Protein AF-A0A495J403-F1 (afdb_monomer)

Radius of gyration: 15.64 Å; Cα contacts (8 Å, |Δi|>4): 110; chains: 1; bounding box: 37×25×40 Å

Organism: NCBI:txid423350

Structure (mmCIF, N/CA/C/O backbone):
data_AF-A0A495J403-F1
#
_entry.id   AF-A0A495J403-F1
#
loop_
_atom_site.group_PDB
_atom_site.id
_atom_site.type_symbol
_atom_site.label_atom_id
_atom_site.label_alt_id
_atom_site.label_comp_id
_atom_site.label_asym_id
_atom_site.label_entity_id
_atom_site.label_seq_id
_atom_site.pdbx_PDB_ins_code
_atom_site.Cartn_x
_atom_site.Cartn_y
_atom_site.Cartn_z
_atom_site.occupancy
_atom_site.B_iso_or_equiv
_atom_site.auth_seq_id
_atom_site.auth_comp_id
_atom_site.auth_asym_id
_atom_site.auth_atom_id
_atom_site.pdbx_PDB_model_num
ATOM 1 N N . MET A 1 1 ? -17.727 14.310 21.224 1.00 54.25 1 MET A N 1
ATOM 2 C CA . MET A 1 1 ? -16.873 14.492 20.025 1.00 54.25 1 MET A CA 1
ATOM 3 C C . MET A 1 1 ? -16.286 13.162 19.520 1.00 54.25 1 MET A C 1
ATOM 5 O O . MET A 1 1 ? -16.039 13.036 18.326 1.00 54.25 1 MET A O 1
ATOM 9 N N . ASP A 1 2 ? -16.099 12.156 20.384 1.00 64.19 2 ASP A N 1
ATOM 10 C CA . ASP A 1 2 ? -15.340 10.930 20.058 1.00 64.19 2 ASP A CA 1
ATOM 11 C C . ASP A 1 2 ? -16.110 9.858 19.277 1.00 64.19 2 ASP A C 1
ATOM 13 O O . ASP A 1 2 ? -15.530 9.156 18.452 1.00 64.19 2 ASP A O 1
ATOM 17 N N . ILE A 1 3 ? -17.433 9.775 19.449 1.00 69.00 3 ILE A N 1
ATOM 18 C CA . ILE A 1 3 ? -18.272 8.782 18.752 1.00 69.00 3 ILE A CA 1
ATOM 19 C C . ILE A 1 3 ? -18.290 9.039 17.240 1.00 69.00 3 ILE A C 1
ATOM 21 O O . ILE A 1 3 ? -18.242 8.103 16.441 1.00 69.00 3 ILE A O 1
ATOM 25 N N . LEU A 1 4 ? -18.327 10.315 16.839 1.00 72.06 4 LEU A N 1
ATOM 26 C CA . LEU A 1 4 ? -18.305 10.694 15.430 1.00 72.06 4 LEU A CA 1
ATOM 27 C C . LEU A 1 4 ? -16.949 10.338 14.805 1.00 72.06 4 LEU A C 1
ATOM 29 O O . LEU A 1 4 ? -16.914 9.686 13.767 1.00 72.06 4 LEU A O 1
ATOM 33 N N . LYS A 1 5 ? -15.837 10.689 15.473 1.00 75.31 5 LYS A N 1
ATOM 34 C CA . LYS A 1 5 ? -14.469 10.361 15.031 1.00 75.31 5 LYS A CA 1
ATOM 35 C C . LYS A 1 5 ? -14.269 8.857 14.862 1.00 75.31 5 LYS A C 1
ATOM 37 O O . LYS A 1 5 ? -13.698 8.427 13.863 1.00 75.31 5 LYS A O 1
ATOM 42 N N . LEU A 1 6 ? -14.790 8.060 15.796 1.00 76.75 6 LEU A N 1
ATOM 43 C CA . LEU A 1 6 ? -14.713 6.607 15.716 1.00 76.75 6 LEU A CA 1
ATOM 44 C C . LEU A 1 6 ? -15.516 6.071 14.523 1.00 76.75 6 LEU A C 1
ATOM 46 O O . LEU A 1 6 ? -15.004 5.234 13.788 1.00 76.75 6 LEU A O 1
ATOM 50 N N . LYS A 1 7 ? -16.733 6.577 14.275 1.00 82.38 7 LYS A N 1
ATOM 51 C CA . LYS A 1 7 ? -17.523 6.200 13.086 1.00 82.38 7 LYS A CA 1
ATOM 52 C C . LYS A 1 7 ? -16.786 6.521 11.783 1.00 82.38 7 LYS A C 1
ATOM 54 O O . LYS A 1 7 ? -16.691 5.648 10.927 1.00 82.38 7 LYS A O 1
ATOM 59 N N . TRP A 1 8 ? -16.222 7.723 11.659 1.00 84.25 8 TRP A N 1
ATOM 60 C CA . TRP A 1 8 ? -15.437 8.112 10.483 1.00 84.25 8 TRP A CA 1
ATOM 61 C C . TRP A 1 8 ? -14.209 7.221 10.290 1.00 84.25 8 TRP A C 1
ATOM 63 O O . TRP A 1 8 ? -13.983 6.742 9.183 1.00 84.25 8 TRP A O 1
ATOM 73 N N . ALA A 1 9 ? -13.465 6.927 11.360 1.00 82.94 9 ALA A N 1
ATOM 74 C CA . ALA A 1 9 ? -12.310 6.034 11.298 1.00 82.94 9 ALA A CA 1
ATOM 75 C C . ALA A 1 9 ? -12.694 4.629 10.806 1.00 82.94 9 ALA A C 1
ATOM 77 O O . ALA A 1 9 ? -12.028 4.088 9.926 1.00 82.94 9 ALA A O 1
ATOM 78 N N . LYS A 1 10 ? -13.799 4.060 11.308 1.00 87.44 10 LYS A N 1
ATOM 79 C CA . LYS A 1 10 ? -14.300 2.756 10.846 1.00 87.44 10 LYS A CA 1
ATOM 80 C C . LYS A 1 10 ? -14.647 2.776 9.357 1.00 87.44 10 LYS A C 1
ATOM 82 O O . LYS A 1 10 ? -14.211 1.892 8.625 1.00 87.44 10 LYS A O 1
ATOM 87 N N . THR A 1 11 ? -15.369 3.797 8.895 1.00 88.62 11 THR A N 1
ATOM 88 C CA . THR A 1 11 ? -15.734 3.934 7.476 1.00 88.62 11 THR A CA 1
ATOM 89 C C . THR A 1 11 ? -14.502 4.094 6.586 1.00 88.62 11 THR A C 1
ATOM 91 O O . THR A 1 11 ? -14.391 3.403 5.577 1.00 88.62 11 THR A O 1
ATOM 94 N N . ILE A 1 12 ? -13.546 4.946 6.971 1.00 88.62 12 ILE A N 1
ATOM 95 C CA . ILE A 1 12 ? -12.307 5.171 6.212 1.00 88.62 12 ILE A CA 1
ATOM 96 C C . ILE A 1 12 ? -11.488 3.883 6.117 1.00 88.62 12 ILE A C 1
ATOM 98 O O . ILE A 1 12 ? -11.036 3.533 5.032 1.00 88.62 12 ILE A O 1
ATOM 102 N N . LEU A 1 13 ? -11.325 3.152 7.223 1.00 88.94 13 LEU A N 1
ATOM 103 C CA . LEU A 1 13 ? -10.583 1.888 7.236 1.00 88.94 13 LEU A CA 1
ATOM 104 C C . LEU A 1 13 ? -11.278 0.806 6.408 1.00 88.94 13 LEU A C 1
ATOM 106 O O . LEU A 1 13 ? -10.608 0.023 5.744 1.00 88.94 13 LEU A O 1
ATOM 110 N N . PHE A 1 14 ? -12.610 0.776 6.400 1.00 90.62 14 PHE A N 1
ATOM 111 C CA . PHE A 1 14 ? -13.362 -0.162 5.571 1.00 90.62 14 PHE A CA 1
ATOM 112 C C . PHE A 1 14 ? -13.223 0.153 4.074 1.00 90.62 14 PHE A C 1
ATOM 114 O O . PHE A 1 14 ? -12.970 -0.746 3.275 1.00 90.62 14 PHE A O 1
ATOM 121 N N . ILE A 1 15 ? -13.311 1.432 3.694 1.00 91.00 15 ILE A N 1
ATOM 122 C CA . ILE A 1 15 ? -13.047 1.868 2.315 1.00 91.00 15 ILE A CA 1
ATOM 123 C C . ILE A 1 15 ? -11.596 1.548 1.936 1.00 91.00 15 ILE A C 1
ATOM 125 O O . ILE A 1 15 ? -11.352 0.990 0.868 1.00 91.00 15 ILE A O 1
ATOM 129 N N . ALA A 1 16 ? -10.639 1.827 2.826 1.00 88.62 16 ALA A N 1
ATOM 130 C CA . ALA A 1 16 ? -9.234 1.493 2.621 1.00 88.62 16 ALA A CA 1
ATOM 131 C C . ALA A 1 16 ? -9.030 -0.017 2.438 1.00 88.62 16 ALA A C 1
ATOM 133 O O . ALA A 1 16 ? -8.250 -0.413 1.578 1.00 88.62 16 ALA A O 1
ATOM 134 N N . ALA A 1 17 ? -9.750 -0.8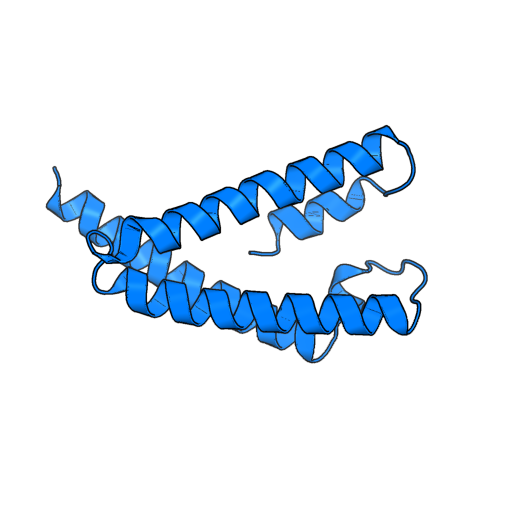58 3.182 1.00 91.69 17 ALA A N 1
ATOM 135 C CA . ALA A 1 17 ? -9.701 -2.308 3.033 1.00 91.69 17 ALA A CA 1
ATOM 136 C C . ALA A 1 17 ? -10.111 -2.750 1.625 1.00 91.69 17 ALA A C 1
ATOM 138 O O . ALA A 1 17 ? -9.344 -3.437 0.952 1.00 91.69 17 ALA A O 1
ATOM 139 N N . ILE A 1 18 ? -11.282 -2.303 1.159 1.00 93.25 18 ILE A N 1
ATOM 140 C CA . ILE A 1 18 ? -11.784 -2.618 -0.188 1.00 93.25 18 ILE A CA 1
ATOM 141 C C . ILE A 1 18 ? -10.796 -2.131 -1.248 1.00 93.25 18 ILE A C 1
ATOM 143 O O . ILE A 1 18 ? -10.447 -2.875 -2.162 1.00 93.25 18 ILE A O 1
ATOM 147 N N . TYR A 1 19 ? -10.310 -0.901 -1.093 1.00 89.75 19 TYR A N 1
ATOM 148 C CA . TYR A 1 19 ? -9.372 -0.282 -2.020 1.00 89.75 19 TYR A CA 1
ATOM 149 C C . TYR A 1 19 ? -8.056 -1.064 -2.139 1.00 89.75 19 TYR A C 1
ATOM 151 O O . TYR A 1 19 ? -7.600 -1.342 -3.245 1.00 89.75 19 TYR A O 1
ATOM 159 N N . ASN A 1 20 ? -7.477 -1.474 -1.006 1.00 91.06 20 ASN A N 1
ATOM 160 C CA . ASN A 1 20 ? -6.243 -2.262 -0.963 1.00 91.06 20 ASN A CA 1
ATOM 161 C C . ASN A 1 20 ? -6.426 -3.665 -1.548 1.00 91.06 20 ASN A C 1
ATOM 163 O O . ASN A 1 20 ? -5.570 -4.128 -2.295 1.00 91.06 20 ASN A O 1
ATOM 167 N N . VAL A 1 21 ? -7.545 -4.338 -1.257 1.00 92.25 21 VAL A N 1
ATOM 168 C CA . VAL A 1 21 ? -7.835 -5.656 -1.845 1.00 92.25 21 VAL A CA 1
ATOM 169 C C . VAL A 1 21 ? -7.994 -5.550 -3.361 1.00 92.25 21 VAL A C 1
ATOM 171 O O . VAL A 1 21 ? -7.422 -6.357 -4.092 1.00 92.25 21 VAL A O 1
ATOM 174 N N . PHE A 1 22 ? -8.731 -4.544 -3.837 1.00 93.19 22 PHE A N 1
ATOM 175 C CA . PHE A 1 22 ? -8.931 -4.313 -5.264 1.00 93.19 22 PHE A CA 1
ATOM 176 C C . PHE A 1 22 ? -7.601 -4.074 -5.986 1.00 93.19 22 PHE A C 1
ATOM 178 O O . PHE A 1 22 ? -7.280 -4.792 -6.933 1.00 93.19 22 PHE A O 1
ATOM 185 N N . TRP A 1 23 ? -6.796 -3.122 -5.508 1.00 88.81 23 TRP A N 1
ATOM 186 C CA . TRP A 1 23 ? -5.500 -2.819 -6.116 1.00 88.81 23 TRP A CA 1
ATOM 187 C C . TRP A 1 23 ? -4.503 -3.963 -5.996 1.00 88.81 23 TRP A C 1
ATOM 189 O O . TRP A 1 23 ? -3.799 -4.255 -6.963 1.00 88.81 23 TRP A O 1
ATOM 199 N N . GLY A 1 24 ? -4.485 -4.661 -4.860 1.00 91.00 24 GLY A N 1
ATOM 200 C CA . GLY A 1 24 ? -3.660 -5.847 -4.688 1.00 91.00 24 GLY A CA 1
ATOM 201 C C . GLY A 1 24 ? -3.977 -6.910 -5.738 1.00 91.00 24 GLY A C 1
ATOM 202 O O . GLY A 1 24 ? -3.072 -7.403 -6.408 1.00 91.00 24 GLY A O 1
ATOM 203 N N . LEU A 1 25 ? -5.263 -7.181 -5.979 1.00 93.06 25 LEU A N 1
ATOM 204 C CA . LEU A 1 25 ? -5.703 -8.131 -7.002 1.00 93.06 25 LEU A CA 1
ATOM 205 C C . LEU A 1 25 ? -5.344 -7.662 -8.419 1.00 93.06 25 LEU A C 1
ATOM 207 O O . LEU A 1 25 ? -4.807 -8.444 -9.206 1.00 93.06 25 LEU A O 1
ATOM 211 N N . VAL A 1 26 ? 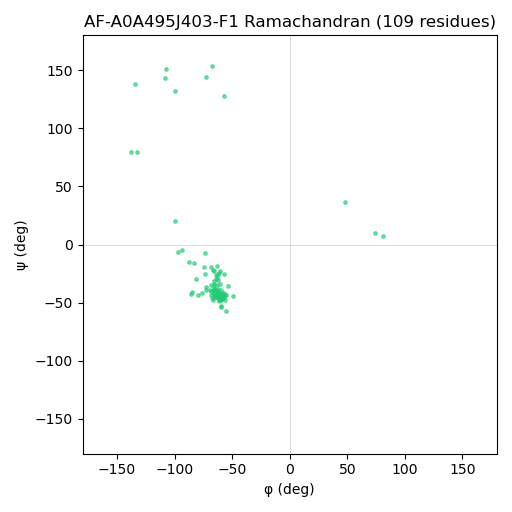-5.589 -6.388 -8.739 1.00 91.12 26 VAL A N 1
ATOM 212 C CA . VAL A 1 26 ? -5.265 -5.806 -10.051 1.00 91.12 26 VAL A CA 1
ATOM 213 C C . VAL A 1 26 ? -3.766 -5.909 -10.345 1.00 91.12 26 VAL A C 1
ATOM 215 O O . VAL A 1 26 ? -3.396 -6.392 -11.415 1.00 91.12 26 VAL A O 1
ATOM 218 N N . ILE A 1 27 ? -2.902 -5.532 -9.398 1.00 89.94 27 ILE A N 1
ATOM 219 C CA . ILE A 1 27 ? -1.440 -5.566 -9.565 1.00 89.94 27 ILE A CA 1
ATOM 220 C C . ILE A 1 27 ? -0.923 -7.007 -9.625 1.00 89.94 27 ILE A C 1
ATOM 222 O O . ILE A 1 27 ? -0.039 -7.314 -10.427 1.00 89.94 27 ILE A O 1
ATOM 226 N N . SER A 1 28 ? -1.479 -7.919 -8.824 1.00 90.06 28 SER A N 1
ATOM 227 C CA . SER A 1 28 ? -1.090 -9.332 -8.866 1.00 90.06 28 SER A CA 1
ATOM 228 C C . SER A 1 28 ? -1.435 -9.993 -10.204 1.00 90.06 28 SER A C 1
ATOM 230 O O . SER A 1 28 ? -0.617 -10.741 -10.745 1.00 90.06 28 SER A O 1
ATOM 232 N N . VAL A 1 29 ? -2.608 -9.698 -10.774 1.00 90.56 29 VAL A N 1
ATOM 233 C CA . VAL A 1 29 ? -3.031 -10.245 -12.076 1.00 90.56 29 VAL A CA 1
ATOM 234 C C . VAL A 1 29 ? -2.311 -9.547 -13.232 1.00 90.56 29 VAL A C 1
ATOM 236 O O . VAL A 1 29 ? -1.887 -10.196 -14.194 1.00 90.56 29 VAL A O 1
ATOM 239 N N . ARG A 1 30 ? -2.159 -8.225 -13.153 1.00 90.12 30 ARG A N 1
ATOM 240 C CA . ARG A 1 30 ? -1.601 -7.387 -14.215 1.00 90.12 30 ARG A CA 1
ATOM 241 C C . ARG A 1 30 ? -0.558 -6.423 -13.636 1.00 90.12 30 ARG A C 1
ATOM 243 O O . ARG A 1 30 ? -0.851 -5.254 -13.450 1.00 90.12 30 ARG A O 1
ATOM 250 N N . PRO A 1 31 ? 0.684 -6.853 -13.378 1.00 86.94 31 PRO A N 1
ATOM 251 C CA . PRO A 1 31 ? 1.712 -5.971 -12.812 1.00 86.94 31 PRO A CA 1
ATOM 252 C C . PRO A 1 31 ? 2.088 -4.792 -13.724 1.00 86.94 31 PRO A C 1
ATOM 254 O O . PRO A 1 31 ? 2.623 -3.796 -13.247 1.00 86.94 31 PRO A O 1
ATOM 257 N N . GLN A 1 32 ? 1.784 -4.863 -15.025 1.00 86.19 32 GLN A N 1
ATOM 258 C CA . GLN A 1 32 ? 2.147 -3.817 -15.982 1.00 86.19 32 GLN A CA 1
ATOM 259 C C . GLN A 1 32 ? 1.405 -2.489 -15.782 1.00 86.19 32 GLN A C 1
ATOM 261 O O . GLN A 1 32 ? 1.887 -1.463 -16.260 1.00 86.19 32 GLN A O 1
ATOM 266 N N . VAL A 1 33 ? 0.258 -2.464 -15.082 1.00 84.31 33 VAL A N 1
ATOM 267 C CA . VAL A 1 33 ? -0.535 -1.221 -14.941 1.00 84.31 33 VAL A CA 1
ATOM 268 C C . VAL A 1 33 ? 0.219 -0.114 -14.208 1.00 84.31 33 VAL A C 1
ATOM 270 O O . VAL A 1 33 ? -0.056 1.054 -14.457 1.00 84.31 33 VAL A O 1
ATOM 273 N N . ILE A 1 34 ? 1.185 -0.461 -13.352 1.00 81.69 34 ILE A N 1
ATOM 274 C CA . ILE A 1 34 ? 1.975 0.526 -12.601 1.00 81.69 34 ILE A CA 1
ATOM 275 C C . ILE A 1 34 ? 3.286 0.920 -13.294 1.00 81.69 34 ILE A C 1
ATOM 277 O O . ILE A 1 34 ? 4.001 1.790 -12.806 1.00 81.69 34 ILE A O 1
ATOM 281 N N . LEU A 1 35 ? 3.624 0.282 -14.419 1.00 78.50 35 LEU A N 1
ATOM 282 C CA . LEU A 1 35 ? 4.861 0.564 -15.149 1.00 78.50 35 LEU A CA 1
ATOM 283 C C . LEU A 1 35 ? 4.730 1.764 -16.091 1.00 78.50 35 LEU A C 1
ATOM 285 O O . LEU A 1 35 ? 5.749 2.285 -16.532 1.00 78.50 35 LEU A O 1
ATOM 289 N N . PHE A 1 36 ? 3.510 2.213 -16.411 1.00 77.19 36 PHE A N 1
ATOM 290 C CA . PHE A 1 36 ? 3.247 3.336 -17.327 1.00 77.19 36 PHE A CA 1
ATOM 291 C C . PHE A 1 36 ? 4.034 3.269 -18.654 1.00 77.19 36 PHE A C 1
ATOM 293 O O . PHE A 1 36 ? 4.474 4.288 -19.177 1.00 77.19 36 PHE A O 1
ATOM 300 N N . GLY A 1 37 ? 4.234 2.063 -19.197 1.00 70.12 37 GLY A N 1
ATOM 301 C CA . GLY A 1 37 ? 4.976 1.852 -20.447 1.00 70.12 37 GLY A CA 1
ATOM 302 C C . GLY A 1 37 ? 6.504 1.845 -20.312 1.00 70.12 37 GLY A C 1
ATOM 303 O O . GLY A 1 37 ? 7.191 1.792 -21.329 1.00 70.12 37 GLY A O 1
ATOM 304 N N . ASN A 1 38 ? 7.050 1.874 -19.090 1.00 73.19 38 ASN A N 1
ATOM 305 C CA . ASN A 1 38 ? 8.480 1.663 -18.858 1.00 73.19 38 ASN A CA 1
ATOM 306 C C . ASN A 1 38 ? 8.894 0.217 -19.172 1.00 73.19 38 ASN A C 1
ATOM 308 O O . ASN A 1 38 ? 8.088 -0.709 -19.078 1.00 73.19 38 ASN A O 1
ATOM 312 N N . ALA A 1 39 ? 10.170 0.036 -19.524 1.00 72.56 39 ALA A N 1
ATOM 313 C CA . ALA A 1 39 ? 10.732 -1.267 -19.862 1.00 72.56 39 ALA A CA 1
ATOM 314 C C . ALA A 1 39 ? 10.556 -2.269 -18.710 1.00 72.56 39 ALA A C 1
ATOM 316 O O . ALA A 1 39 ? 10.930 -2.001 -17.568 1.00 72.56 39 ALA A O 1
ATOM 317 N N . GLU A 1 40 ? 9.998 -3.436 -19.025 1.00 76.50 40 GLU A N 1
ATOM 318 C CA . GLU A 1 40 ? 9.716 -4.481 -18.050 1.00 76.50 40 GLU A CA 1
ATOM 319 C C . GLU A 1 40 ? 10.788 -5.576 -18.074 1.00 76.50 40 GLU A C 1
ATOM 321 O O . GLU A 1 40 ? 11.166 -6.094 -19.122 1.00 76.50 40 GLU A O 1
ATOM 326 N N . ASN A 1 41 ? 11.280 -5.948 -16.892 1.00 86.50 41 ASN A N 1
ATOM 327 C CA . ASN A 1 41 ? 12.108 -7.135 -16.692 1.00 86.50 41 ASN A CA 1
ATOM 328 C C . ASN A 1 41 ? 11.280 -8.182 -15.934 1.00 86.50 41 ASN A C 1
ATOM 330 O O . ASN A 1 41 ? 10.521 -7.834 -15.028 1.00 86.50 41 ASN A O 1
ATOM 334 N N . VAL A 1 42 ? 11.451 -9.467 -16.256 1.00 87.06 42 VAL A N 1
ATOM 335 C CA . VAL A 1 42 ? 10.795 -10.590 -15.565 1.00 87.06 42 VAL A CA 1
ATOM 336 C C . VAL A 1 42 ? 10.948 -10.489 -14.042 1.00 87.06 42 VAL A C 1
ATOM 338 O O . VAL A 1 42 ? 9.959 -10.628 -13.324 1.00 87.06 42 VAL A O 1
ATOM 341 N N . TYR A 1 43 ? 12.144 -10.170 -13.537 1.00 88.06 43 TYR A N 1
ATOM 342 C CA . TYR A 1 43 ? 12.369 -10.015 -12.094 1.00 88.06 43 TYR A CA 1
ATOM 343 C C . TYR A 1 43 ? 11.575 -8.844 -11.500 1.00 88.06 43 TYR A C 1
ATOM 345 O O . TYR A 1 43 ? 11.006 -8.966 -10.416 1.00 88.06 43 TYR A O 1
ATOM 353 N N . MET A 1 44 ? 11.473 -7.729 -12.228 1.00 86.62 44 MET A N 1
ATOM 354 C CA . MET A 1 44 ? 10.694 -6.561 -11.809 1.00 86.62 44 MET A CA 1
ATOM 355 C C . MET A 1 44 ? 9.199 -6.892 -11.747 1.00 86.62 44 MET A C 1
ATOM 357 O O . MET A 1 44 ? 8.543 -6.570 -10.759 1.00 86.62 44 MET A O 1
ATOM 361 N N . LEU A 1 45 ? 8.667 -7.596 -12.751 1.00 88.06 45 LEU A N 1
ATOM 362 C CA . LEU A 1 45 ? 7.267 -8.029 -12.773 1.00 88.06 45 LEU A CA 1
ATOM 363 C C . LEU A 1 45 ? 6.950 -8.982 -11.614 1.00 88.06 45 LEU A C 1
ATOM 365 O O . LEU A 1 45 ? 5.891 -8.857 -11.000 1.00 88.06 45 LEU A O 1
ATOM 369 N N . ILE A 1 46 ? 7.863 -9.902 -11.281 1.00 89.62 46 ILE A N 1
ATOM 370 C CA . ILE A 1 46 ? 7.718 -10.790 -10.116 1.00 89.62 46 ILE A CA 1
ATOM 371 C C . ILE A 1 46 ? 7.654 -9.968 -8.824 1.00 89.62 46 ILE A C 1
ATOM 373 O O . ILE A 1 46 ? 6.730 -10.157 -8.033 1.00 89.62 46 ILE A O 1
ATOM 377 N N . LEU A 1 47 ? 8.579 -9.024 -8.626 1.00 88.94 47 LEU A N 1
ATOM 378 C CA . LEU A 1 47 ? 8.588 -8.165 -7.437 1.00 88.94 47 LEU A CA 1
ATOM 379 C C . LEU A 1 47 ? 7.305 -7.337 -7.323 1.00 88.94 47 LEU A C 1
ATOM 381 O O . LEU A 1 47 ? 6.700 -7.298 -6.255 1.00 88.94 47 LEU A O 1
ATOM 385 N N . ILE A 1 48 ? 6.843 -6.741 -8.423 1.00 89.25 48 ILE A N 1
ATOM 386 C CA . ILE A 1 48 ? 5.595 -5.969 -8.456 1.00 89.25 48 ILE A CA 1
ATOM 387 C C . ILE A 1 48 ? 4.392 -6.846 -8.104 1.00 89.25 48 ILE A C 1
ATOM 389 O O . ILE A 1 48 ? 3.542 -6.428 -7.319 1.00 89.25 48 ILE A O 1
ATOM 393 N N . ARG A 1 49 ? 4.324 -8.079 -8.621 1.00 90.8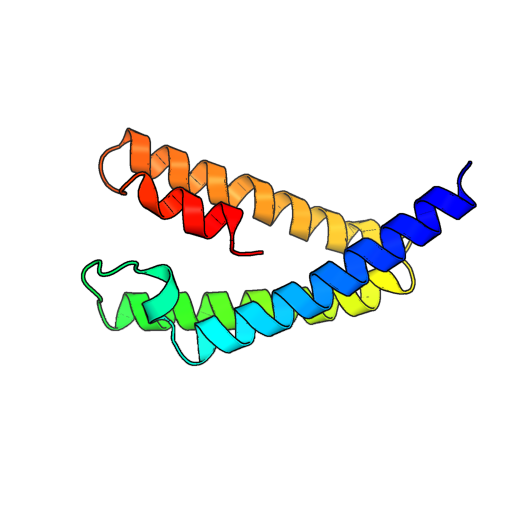1 49 ARG A N 1
ATOM 394 C CA . ARG A 1 49 ? 3.257 -9.027 -8.258 1.00 90.81 49 ARG A CA 1
ATOM 395 C C . ARG A 1 49 ? 3.276 -9.362 -6.773 1.00 90.81 49 ARG A C 1
ATOM 397 O O . ARG A 1 49 ? 2.215 -9.368 -6.150 1.00 90.81 49 ARG A O 1
ATOM 404 N N . CYS A 1 50 ? 4.459 -9.613 -6.212 1.00 91.38 50 CYS A N 1
ATOM 405 C CA . CYS A 1 50 ? 4.632 -9.852 -4.781 1.00 91.38 50 CYS A CA 1
ATOM 406 C C . CYS A 1 50 ? 4.180 -8.649 -3.949 1.00 91.38 50 CYS A C 1
ATOM 408 O O . CYS A 1 50 ? 3.452 -8.826 -2.974 1.00 91.38 50 CYS A O 1
ATOM 410 N N . ILE A 1 51 ? 4.535 -7.432 -4.364 1.00 89.81 51 ILE A N 1
ATOM 411 C CA . ILE A 1 51 ? 4.075 -6.198 -3.718 1.00 89.81 51 ILE A CA 1
ATOM 412 C C . ILE A 1 51 ? 2.548 -6.083 -3.807 1.00 89.81 51 ILE A C 1
ATOM 414 O O . ILE A 1 51 ? 1.910 -5.822 -2.792 1.00 89.81 51 ILE A O 1
ATOM 418 N N . GLY A 1 52 ? 1.942 -6.362 -4.965 1.00 89.88 52 GLY A N 1
ATOM 419 C CA . GLY A 1 52 ? 0.484 -6.405 -5.119 1.00 89.88 52 GLY A CA 1
ATOM 420 C C . GLY A 1 52 ? -0.186 -7.383 -4.147 1.00 89.88 52 GLY A C 1
ATOM 421 O O . GLY A 1 52 ? -1.154 -7.027 -3.477 1.00 89.88 52 GLY A O 1
ATOM 422 N N . MET A 1 53 ? 0.381 -8.582 -3.971 1.00 91.88 53 MET A N 1
ATOM 423 C CA . MET A 1 53 ? -0.136 -9.553 -2.998 1.00 91.88 53 MET A CA 1
ATOM 424 C C . MET A 1 53 ? -0.034 -9.023 -1.561 1.00 91.88 53 MET A C 1
ATOM 426 O O . MET A 1 53 ? -0.996 -9.140 -0.802 1.00 91.88 53 MET A O 1
ATOM 430 N N . LEU A 1 54 ? 1.089 -8.393 -1.195 1.00 91.00 54 LEU A N 1
ATOM 431 C CA . LEU A 1 54 ? 1.265 -7.769 0.122 1.00 91.00 54 LEU A CA 1
ATOM 432 C C . LEU A 1 54 ? 0.235 -6.658 0.367 1.00 91.00 54 LEU A C 1
ATOM 434 O O . LEU A 1 54 ? -0.376 -6.623 1.435 1.00 91.00 54 LEU A O 1
ATOM 438 N N . VAL A 1 55 ? -0.011 -5.797 -0.624 1.00 89.94 55 VAL A N 1
ATOM 439 C CA . VAL A 1 55 ? -1.050 -4.753 -0.565 1.00 89.94 55 VAL A CA 1
ATOM 440 C C . VAL A 1 55 ? -2.437 -5.374 -0.353 1.00 89.94 55 VAL A C 1
ATOM 442 O O . VAL A 1 55 ? -3.193 -4.922 0.509 1.00 89.94 55 VAL A O 1
ATOM 445 N N . GLY A 1 56 ? -2.750 -6.472 -1.047 1.00 90.75 56 GLY A N 1
ATOM 446 C CA . GLY A 1 56 ? -3.995 -7.217 -0.836 1.00 90.75 56 GLY A CA 1
ATOM 447 C C . GLY A 1 56 ? -4.155 -7.726 0.604 1.00 90.75 56 GLY A C 1
ATOM 448 O O . GLY A 1 56 ? -5.225 -7.575 1.201 1.00 90.75 56 GLY A O 1
ATOM 449 N N . VAL A 1 57 ? -3.081 -8.254 1.203 1.00 92.00 57 VAL A N 1
ATOM 450 C CA . VAL A 1 57 ? -3.061 -8.692 2.612 1.00 92.00 57 VAL A CA 1
ATOM 451 C C . VAL A 1 57 ? -3.257 -7.512 3.572 1.00 92.00 57 VAL A C 1
ATOM 453 O O . VAL A 1 57 ? -4.019 -7.633 4.536 1.00 92.00 57 VAL A O 1
ATOM 456 N N . TYR A 1 58 ? -2.660 -6.348 3.294 1.00 89.19 58 TYR A N 1
ATOM 457 C CA . TYR A 1 58 ? -2.924 -5.129 4.071 1.00 89.19 58 TYR A CA 1
ATOM 458 C C . TYR A 1 58 ? -4.396 -4.705 4.011 1.00 89.19 58 TYR A C 1
ATOM 460 O O . TYR A 1 58 ? -4.946 -4.247 5.014 1.00 89.19 58 TYR A O 1
ATOM 468 N N . GLY A 1 59 ? -5.076 -4.928 2.885 1.00 89.81 59 GLY A N 1
ATOM 469 C CA . GLY A 1 59 ? -6.519 -4.719 2.780 1.00 89.81 59 GLY A CA 1
ATOM 470 C C . GLY A 1 59 ? -7.325 -5.564 3.770 1.00 89.81 59 GLY A C 1
ATOM 471 O O . GLY A 1 59 ? -8.220 -5.049 4.442 1.00 89.81 59 GLY A O 1
ATOM 472 N N . ILE A 1 60 ? -6.954 -6.832 3.951 1.00 91.62 60 ILE A N 1
ATOM 473 C CA . ILE A 1 60 ? -7.568 -7.715 4.956 1.00 91.62 60 ILE A CA 1
ATOM 474 C C . ILE A 1 60 ? -7.304 -7.184 6.374 1.00 91.62 60 ILE A C 1
ATOM 476 O O . ILE A 1 60 ? -8.216 -7.115 7.201 1.00 91.62 60 ILE A O 1
ATOM 480 N N . ALA A 1 61 ? -6.077 -6.742 6.646 1.00 90.31 61 ALA A N 1
ATOM 481 C CA . ALA A 1 61 ? -5.708 -6.097 7.904 1.00 90.31 61 ALA A CA 1
ATOM 482 C C . ALA A 1 61 ? -6.571 -4.854 8.203 1.00 90.31 61 ALA A C 1
ATOM 484 O O . ALA A 1 61 ? -7.095 -4.718 9.314 1.00 90.31 61 ALA A O 1
ATOM 485 N N . TYR A 1 62 ? -6.800 -3.983 7.215 1.00 90.75 62 TYR A N 1
ATOM 486 C CA . TYR A 1 62 ? -7.672 -2.816 7.376 1.00 90.75 62 TYR A CA 1
ATOM 487 C C . TYR A 1 62 ? -9.138 -3.184 7.601 1.00 90.75 62 TYR A C 1
ATOM 489 O O . TYR A 1 62 ? -9.829 -2.483 8.344 1.00 90.75 62 TYR A O 1
ATOM 497 N N . TYR A 1 63 ? -9.620 -4.295 7.037 1.00 92.00 63 TYR A N 1
ATOM 498 C CA . TYR A 1 63 ? -10.972 -4.776 7.316 1.00 92.00 63 TYR A CA 1
ATOM 499 C C . TYR A 1 63 ? -11.134 -5.108 8.804 1.00 92.00 63 TYR A C 1
ATOM 501 O O . TYR A 1 63 ? -12.083 -4.632 9.434 1.00 92.00 63 TYR A O 1
ATOM 509 N N . PHE A 1 64 ? -10.184 -5.832 9.404 1.00 89.94 64 PHE A N 1
ATOM 510 C CA . PHE A 1 64 ? -10.211 -6.101 10.846 1.00 89.94 64 PHE A CA 1
ATOM 511 C C . PHE A 1 64 ? -10.042 -4.819 11.675 1.00 89.94 64 PHE A C 1
ATOM 513 O O . PHE A 1 64 ? -10.804 -4.596 12.621 1.00 89.94 64 PHE A O 1
ATOM 520 N N . ALA A 1 65 ? -9.137 -3.923 11.267 1.00 89.56 65 ALA A N 1
ATOM 521 C CA . ALA A 1 65 ? -8.951 -2.632 11.926 1.00 89.56 65 ALA A CA 1
ATOM 522 C C . ALA A 1 65 ? -10.204 -1.740 11.866 1.00 89.56 65 ALA A C 1
ATOM 524 O O . ALA A 1 65 ? -10.471 -0.999 12.807 1.00 89.56 65 ALA A O 1
ATOM 525 N N . SER A 1 66 ? -11.026 -1.842 10.816 1.00 89.69 66 SER A N 1
ATOM 526 C CA . SER A 1 66 ? -12.288 -1.096 10.708 1.00 89.69 66 SER A CA 1
ATOM 527 C C . SER A 1 66 ? -13.342 -1.520 11.736 1.00 89.69 66 SER A C 1
ATOM 529 O O . SER A 1 66 ? -14.251 -0.748 12.043 1.00 89.69 66 SER A O 1
ATOM 531 N N . ARG A 1 67 ? -13.247 -2.732 12.299 1.00 88.56 67 ARG A N 1
ATOM 532 C CA . ARG A 1 67 ? -14.182 -3.210 13.329 1.00 88.56 67 ARG A CA 1
ATOM 533 C C . ARG A 1 67 ? -13.830 -2.653 14.702 1.00 88.56 67 ARG A C 1
ATOM 535 O O . ARG A 1 67 ? -14.725 -2.164 15.403 1.00 88.56 67 ARG A O 1
ATOM 542 N N . ASP A 1 68 ? -12.541 -2.658 15.027 1.00 88.00 68 ASP A N 1
ATOM 543 C CA . ASP A 1 68 ? -12.005 -2.156 16.292 1.00 88.00 68 ASP A CA 1
ATOM 544 C C . ASP A 1 68 ? -10.710 -1.335 16.092 1.00 88.00 68 ASP A C 1
ATOM 546 O O . ASP A 1 68 ? -9.599 -1.827 16.314 1.00 88.00 68 ASP A O 1
ATOM 550 N N . PRO A 1 69 ? -10.829 -0.059 15.674 1.00 84.81 69 PRO A N 1
ATOM 551 C CA . PRO A 1 69 ? -9.664 0.774 15.374 1.00 84.81 69 PRO A CA 1
ATOM 552 C C . PRO A 1 69 ? -8.763 1.026 16.585 1.00 84.81 69 PRO A C 1
ATOM 554 O O . PRO A 1 69 ? -7.566 1.243 16.421 1.00 84.81 69 PRO A O 1
ATOM 557 N N . GLN A 1 70 ? -9.329 1.010 17.798 1.00 85.12 70 GLN A N 1
ATOM 558 C CA . GLN A 1 70 ? -8.573 1.247 19.026 1.00 85.12 70 GLN A CA 1
ATOM 559 C C . GLN A 1 70 ? -7.690 0.056 19.370 1.00 85.12 70 GLN A C 1
ATOM 561 O O . GLN A 1 70 ? -6.553 0.252 19.784 1.00 85.12 70 GLN A O 1
ATOM 566 N N . ARG A 1 71 ? -8.166 -1.173 19.164 1.00 87.19 71 ARG A N 1
ATOM 567 C CA . ARG A 1 71 ? -7.358 -2.372 19.407 1.00 87.19 71 ARG A CA 1
ATOM 568 C C . ARG A 1 71 ? -6.274 -2.580 18.350 1.00 87.19 71 ARG A C 1
ATOM 570 O O . ARG A 1 71 ? -5.176 -3.019 18.680 1.00 87.19 71 ARG A O 1
ATOM 577 N N . TYR A 1 72 ? -6.570 -2.253 17.093 1.00 88.94 72 TYR A N 1
ATOM 578 C CA . TYR A 1 72 ? -5.671 -2.484 15.956 1.00 88.94 72 TYR A CA 1
ATOM 579 C C . TYR A 1 72 ? -4.887 -1.235 15.523 1.00 88.94 72 TYR A C 1
ATOM 581 O O . TYR A 1 72 ? -4.364 -1.187 14.409 1.00 88.94 72 TYR A O 1
ATOM 589 N N . TRP A 1 73 ? -4.748 -0.235 16.397 1.00 86.31 73 TRP A N 1
ATOM 590 C CA . TRP A 1 73 ? -4.002 0.991 16.096 1.00 86.31 73 TRP A CA 1
ATOM 591 C C . TRP A 1 73 ? -2.554 0.767 15.606 1.00 86.31 73 TRP A C 1
ATOM 593 O O . TRP A 1 73 ? -2.152 1.497 14.696 1.00 86.31 73 TRP A O 1
ATOM 603 N N . PRO A 1 74 ? -1.772 -0.237 16.082 1.00 89.31 74 PRO A N 1
ATOM 604 C CA . PRO A 1 74 ? -0.410 -0.439 15.585 1.00 89.31 74 PRO A CA 1
ATOM 605 C C . PRO A 1 74 ? -0.396 -0.859 14.112 1.00 89.31 74 PRO A C 1
ATOM 607 O O . PRO A 1 74 ? 0.480 -0.456 13.356 1.00 89.31 74 PRO A O 1
ATOM 610 N N . LEU A 1 75 ? -1.403 -1.622 13.681 1.00 88.12 75 LEU A N 1
ATOM 611 C CA . LEU A 1 75 ? -1.556 -2.071 12.298 1.00 88.12 75 LEU A CA 1
ATOM 612 C C . LEU A 1 75 ? -1.871 -0.896 11.363 1.00 88.12 75 LEU A C 1
ATOM 614 O O . LEU A 1 75 ? -1.317 -0.798 10.270 1.00 88.12 75 LEU A O 1
ATOM 618 N N . ILE A 1 76 ? -2.718 0.028 11.826 1.00 86.69 76 ILE A N 1
ATOM 619 C CA . ILE A 1 76 ? -3.021 1.276 11.115 1.00 86.69 76 ILE A CA 1
ATOM 620 C C . ILE A 1 76 ? -1.749 2.124 10.986 1.00 86.69 76 ILE A C 1
ATOM 622 O O . ILE A 1 76 ? -1.480 2.667 9.916 1.00 86.69 76 ILE A O 1
ATOM 626 N N . LEU A 1 77 ? -0.945 2.203 12.051 1.00 87.81 77 LEU A N 1
ATOM 627 C CA . LEU A 1 77 ? 0.310 2.951 12.056 1.00 87.81 77 LEU A CA 1
ATOM 628 C C . LEU A 1 77 ? 1.340 2.371 11.076 1.00 87.81 77 LEU A C 1
ATOM 630 O O . LEU A 1 77 ? 1.940 3.134 10.326 1.00 87.81 77 LEU A O 1
ATOM 634 N N . VAL A 1 78 ? 1.501 1.047 11.014 1.00 88.19 78 VAL A N 1
ATOM 635 C CA . VAL A 1 78 ? 2.365 0.396 10.009 1.00 88.19 78 VAL A CA 1
ATOM 636 C C . VAL A 1 78 ? 1.919 0.756 8.589 1.00 88.19 78 VAL A C 1
ATOM 638 O O . VAL A 1 78 ? 2.745 1.126 7.755 1.00 88.19 78 VAL A O 1
ATOM 641 N N . GLY A 1 79 ? 0.610 0.730 8.335 1.00 85.62 79 GLY A N 1
ATOM 642 C CA . GLY A 1 79 ? 0.032 1.160 7.064 1.00 85.62 79 GLY A CA 1
ATOM 643 C C . GLY A 1 79 ? 0.330 2.622 6.711 1.00 85.62 79 GLY A C 1
ATOM 644 O O . GLY A 1 79 ? 0.704 2.934 5.580 1.00 85.62 79 GLY A O 1
ATOM 645 N N . LEU A 1 80 ? 0.223 3.521 7.693 1.00 85.88 80 LEU A N 1
ATOM 646 C CA . LEU A 1 80 ? 0.564 4.937 7.534 1.00 85.88 80 LEU A CA 1
ATOM 647 C C . LEU A 1 80 ? 2.056 5.145 7.256 1.00 85.88 80 LEU A C 1
ATOM 649 O O . LEU A 1 80 ? 2.400 5.944 6.389 1.00 85.88 80 LEU A O 1
ATOM 653 N N . ILE A 1 81 ? 2.937 4.410 7.939 1.00 87.31 81 ILE A N 1
ATOM 654 C CA . ILE A 1 81 ? 4.382 4.459 7.683 1.00 87.31 81 ILE A CA 1
ATOM 655 C C . ILE A 1 81 ? 4.674 4.024 6.245 1.00 87.31 81 ILE A C 1
ATOM 657 O O . ILE A 1 81 ? 5.386 4.732 5.536 1.00 87.31 81 ILE A O 1
ATOM 661 N N . GLY A 1 82 ? 4.085 2.917 5.785 1.00 82.62 82 GLY A N 1
ATOM 662 C CA . GLY A 1 82 ? 4.232 2.459 4.399 1.00 82.62 82 GLY A CA 1
ATOM 663 C C . GLY A 1 82 ? 3.823 3.531 3.383 1.00 82.62 82 GLY A C 1
ATOM 664 O O . GLY A 1 82 ? 4.570 3.811 2.443 1.00 82.62 82 GLY A O 1
ATOM 665 N N . LYS A 1 83 ? 2.698 4.212 3.638 1.00 80.69 83 LYS A N 1
ATOM 666 C CA . LYS A 1 83 ? 2.205 5.325 2.811 1.00 80.69 83 LYS A CA 1
ATOM 667 C C . LYS A 1 83 ? 3.112 6.548 2.780 1.00 80.69 83 LYS A C 1
ATOM 669 O O . LYS A 1 83 ? 3.062 7.296 1.812 1.00 80.69 83 LYS A O 1
ATOM 674 N N . VAL A 1 84 ? 3.914 6.776 3.815 1.00 85.94 84 VAL A N 1
ATOM 675 C CA . VAL A 1 84 ? 4.876 7.888 3.853 1.00 85.94 84 VAL A CA 1
ATOM 676 C C . VAL A 1 84 ? 6.194 7.485 3.193 1.00 85.94 84 VAL A C 1
ATOM 678 O O . VAL A 1 84 ? 6.749 8.243 2.398 1.00 85.94 84 VAL A O 1
ATOM 681 N N . LEU A 1 85 ? 6.676 6.271 3.465 1.00 85.94 85 LEU A N 1
ATOM 682 C CA . LEU A 1 85 ? 7.951 5.785 2.937 1.00 85.94 85 LEU A CA 1
ATOM 683 C C . LEU A 1 85 ? 7.919 5.557 1.421 1.00 85.94 85 LEU A C 1
ATOM 685 O O . LEU A 1 85 ? 8.916 5.831 0.754 1.00 85.94 85 LEU A O 1
ATOM 689 N N . GLY A 1 86 ? 6.788 5.116 0.862 1.00 82.88 86 GLY A N 1
ATOM 690 C CA . GLY A 1 86 ? 6.638 4.931 -0.585 1.00 82.88 86 GLY A CA 1
ATOM 691 C C . GLY A 1 86 ? 6.949 6.206 -1.387 1.00 82.88 86 GLY A C 1
ATOM 692 O O . GLY A 1 86 ? 7.836 6.182 -2.243 1.00 82.88 86 GLY A O 1
ATOM 693 N N . PRO A 1 87 ? 6.256 7.336 -1.132 1.00 82.31 87 PRO A N 1
ATOM 694 C CA . PRO A 1 87 ? 6.513 8.609 -1.808 1.00 82.31 87 PRO A CA 1
ATOM 695 C C . PRO A 1 87 ? 7.909 9.149 -1.545 1.00 82.31 87 PRO A C 1
ATOM 697 O O . PRO A 1 87 ? 8.536 9.658 -2.468 1.00 82.31 87 PRO A O 1
ATOM 700 N N . MET A 1 88 ? 8.425 9.000 -0.322 1.00 86.06 88 MET A N 1
ATOM 701 C CA . MET A 1 88 ? 9.796 9.409 -0.009 1.00 86.06 88 MET A CA 1
ATOM 702 C C . MET A 1 88 ? 10.823 8.669 -0.874 1.00 86.06 88 MET A C 1
ATOM 704 O O . MET A 1 88 ? 11.716 9.303 -1.435 1.00 86.06 88 MET A O 1
ATOM 708 N N . GLY A 1 89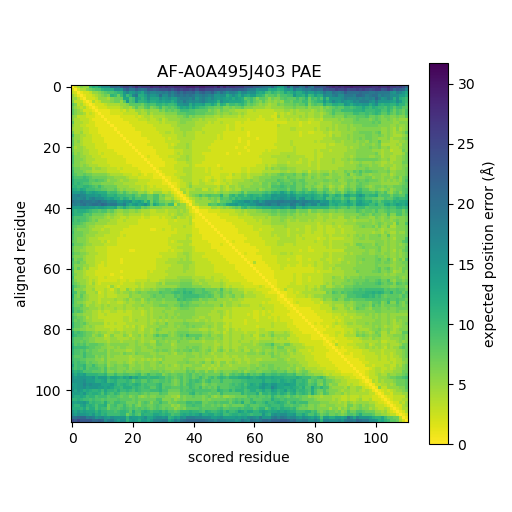 ? 10.670 7.351 -1.039 1.00 84.38 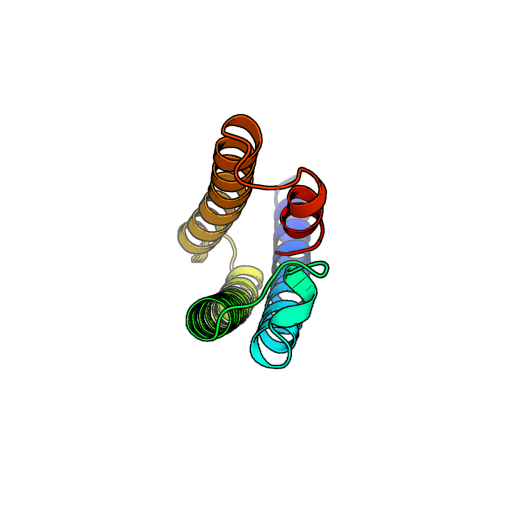89 GLY A N 1
ATOM 709 C CA . GLY A 1 89 ? 11.513 6.562 -1.936 1.00 84.38 89 GLY A CA 1
ATOM 710 C C . GLY A 1 89 ? 11.382 7.003 -3.396 1.00 84.38 89 GLY A C 1
ATOM 711 O O . GLY A 1 89 ? 12.391 7.187 -4.073 1.00 84.38 89 GLY A O 1
ATOM 712 N N . ALA A 1 90 ? 10.157 7.242 -3.874 1.00 84.00 90 ALA A N 1
ATOM 713 C CA . ALA A 1 90 ? 9.928 7.722 -5.237 1.00 84.00 90 ALA A CA 1
ATOM 714 C C . ALA A 1 90 ? 10.587 9.091 -5.484 1.00 84.00 90 ALA A C 1
ATOM 716 O O . ALA A 1 90 ? 11.301 9.256 -6.469 1.00 84.00 90 ALA A O 1
ATOM 717 N N . ILE A 1 91 ? 10.414 10.049 -4.566 1.00 87.06 91 ILE A N 1
ATOM 718 C CA . ILE A 1 91 ? 11.033 11.381 -4.643 1.00 87.06 91 ILE A CA 1
ATOM 719 C C . ILE A 1 91 ? 12.558 11.265 -4.683 1.00 87.06 91 ILE A C 1
ATOM 721 O O . ILE A 1 91 ? 13.190 11.918 -5.510 1.00 87.06 91 ILE A O 1
ATOM 725 N N . TYR A 1 92 ? 13.150 10.411 -3.846 1.00 88.19 92 TYR A N 1
ATOM 726 C CA . TYR A 1 92 ? 14.595 10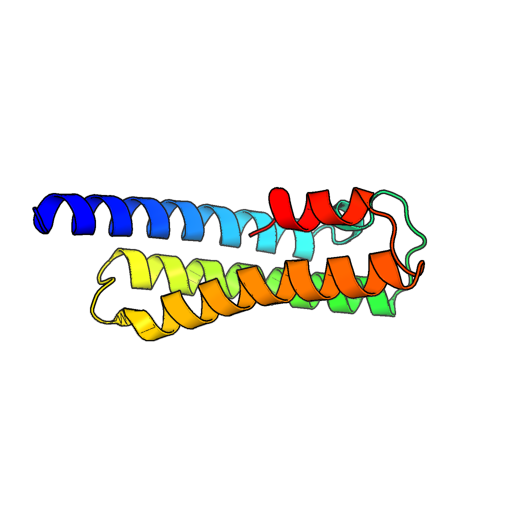.182 -3.837 1.00 88.19 92 TYR A CA 1
ATOM 727 C C . TYR A 1 92 ? 15.120 9.744 -5.216 1.00 88.19 92 TYR A C 1
ATOM 729 O O . TYR A 1 92 ? 16.064 10.340 -5.736 1.00 88.19 92 TYR A O 1
ATOM 737 N N . TYR A 1 93 ? 14.467 8.771 -5.860 1.00 84.75 93 TYR A N 1
ATOM 738 C CA . TYR A 1 93 ? 14.873 8.306 -7.192 1.00 84.75 93 TYR A CA 1
ATOM 739 C C . TYR A 1 93 ? 14.533 9.283 -8.328 1.00 84.75 93 TYR A C 1
ATOM 741 O O . TYR A 1 93 ? 15.226 9.283 -9.346 1.00 84.75 93 TYR A O 1
ATOM 749 N N . ILE A 1 94 ? 13.524 10.144 -8.158 1.00 86.50 94 ILE A N 1
ATOM 750 C CA . ILE A 1 94 ? 13.242 11.249 -9.090 1.00 86.50 94 ILE A CA 1
ATOM 751 C C . ILE A 1 94 ? 14.359 12.292 -9.030 1.00 86.50 94 ILE A C 1
ATOM 753 O O . ILE A 1 94 ? 14.859 12.709 -10.071 1.00 86.50 94 ILE A O 1
ATOM 757 N N . VAL A 1 95 ? 14.791 12.682 -7.826 1.00 89.50 95 VAL A N 1
ATOM 758 C CA . VAL A 1 95 ? 15.890 13.645 -7.635 1.00 89.50 95 VAL A CA 1
A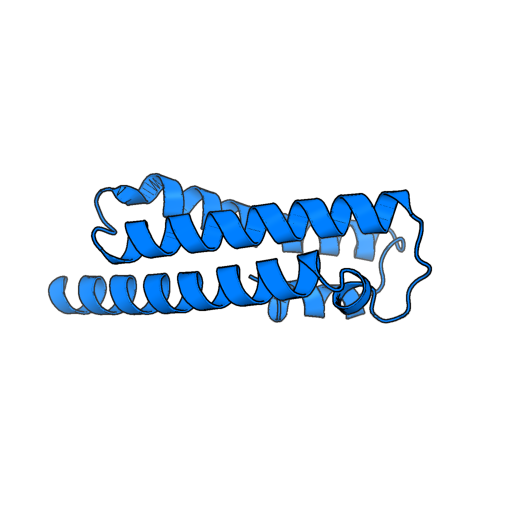TOM 759 C C . VAL A 1 95 ? 17.208 13.103 -8.197 1.00 89.50 95 VAL A C 1
ATOM 761 O O . VAL A 1 95 ? 17.988 13.861 -8.766 1.00 89.50 95 VAL A O 1
ATOM 764 N N . LEU A 1 96 ? 17.434 11.790 -8.108 1.00 89.25 96 LEU A N 1
ATOM 765 C CA . LEU A 1 96 ? 18.583 11.114 -8.723 1.00 89.25 96 LEU A CA 1
ATOM 766 C C . LEU A 1 96 ? 18.486 10.965 -10.254 1.00 89.25 96 LEU A C 1
ATOM 768 O O . LEU A 1 96 ? 19.442 10.505 -10.874 1.00 89.25 96 LEU A O 1
ATOM 772 N N . GLY A 1 97 ? 17.350 11.304 -10.873 1.00 82.44 97 GLY A N 1
ATOM 773 C CA . GLY A 1 97 ? 17.123 11.143 -12.314 1.00 82.44 97 GLY A CA 1
ATOM 774 C C . GLY A 1 97 ? 16.891 9.697 -12.771 1.00 82.44 97 GLY A C 1
ATOM 775 O O . GLY A 1 97 ? 16.866 9.434 -13.970 1.00 82.44 97 GLY A O 1
ATOM 776 N N . ALA A 1 98 ? 16.707 8.758 -11.838 1.00 80.69 98 ALA A N 1
ATOM 777 C CA . ALA A 1 98 ? 16.490 7.337 -12.124 1.00 80.69 98 ALA A CA 1
ATOM 778 C C . ALA A 1 98 ? 15.008 6.980 -12.352 1.00 80.69 98 ALA A C 1
ATOM 780 O O . ALA A 1 98 ? 14.701 5.895 -12.844 1.00 80.69 98 ALA A O 1
ATOM 781 N N . LEU A 1 99 ? 14.085 7.871 -11.979 1.00 77.56 99 LEU A N 1
ATOM 782 C CA . LEU A 1 99 ? 12.643 7.654 -12.048 1.00 77.56 99 LEU A CA 1
ATOM 783 C C . LEU A 1 99 ? 11.948 8.880 -12.649 1.00 77.56 99 LEU A C 1
ATOM 785 O O . LEU A 1 99 ? 12.260 10.017 -12.299 1.00 77.56 99 LEU A O 1
ATOM 789 N N . GLN A 1 100 ? 10.970 8.664 -13.528 1.00 79.44 100 GLN A N 1
ATOM 790 C CA . GLN A 1 100 ? 10.144 9.758 -14.036 1.00 79.44 100 GLN A CA 1
ATOM 791 C C . GLN A 1 100 ? 9.173 10.261 -12.963 1.00 79.44 100 GLN A C 1
ATOM 793 O O . GLN A 1 100 ? 8.586 9.479 -12.216 1.00 79.44 100 GLN A O 1
ATOM 798 N N . ALA A 1 101 ? 8.922 11.574 -12.951 1.00 78.31 101 ALA A N 1
ATOM 799 C CA . ALA A 1 101 ? 7.958 12.197 -12.041 1.00 78.31 101 ALA A CA 1
ATOM 800 C C . ALA A 1 101 ? 6.521 11.666 -12.216 1.00 78.31 101 ALA A C 1
ATOM 802 O O . ALA A 1 101 ? 5.732 11.709 -11.274 1.00 78.31 101 ALA A O 1
ATOM 803 N N . SER A 1 102 ? 6.195 11.103 -13.386 1.00 75.19 102 SER A N 1
ATOM 804 C CA . SER A 1 102 ? 4.930 10.402 -13.641 1.00 75.19 102 SER A CA 1
ATOM 805 C C . SER A 1 102 ? 4.694 9.237 -12.674 1.00 75.19 102 SER A C 1
ATOM 807 O O . SER A 1 102 ? 3.544 8.922 -12.381 1.00 75.19 102 SER A O 1
ATOM 809 N N . PHE A 1 103 ? 5.749 8.646 -12.107 1.00 76.12 103 PHE A N 1
ATOM 810 C CA . PHE A 1 103 ? 5.632 7.564 -11.132 1.00 76.12 103 PHE A CA 1
ATOM 811 C C . PHE A 1 103 ? 4.978 8.009 -9.815 1.00 76.12 103 PHE A C 1
ATOM 813 O O . PHE A 1 103 ? 4.360 7.192 -9.139 1.00 76.12 103 PHE A O 1
ATOM 820 N N . LEU A 1 104 ? 5.010 9.304 -9.468 1.00 78.88 104 LEU A N 1
ATOM 821 C CA . LEU A 1 104 ? 4.281 9.809 -8.296 1.00 78.88 104 LEU A CA 1
ATOM 822 C C . LEU A 1 104 ? 2.769 9.590 -8.415 1.00 78.88 104 LEU A C 1
ATOM 824 O O . LEU A 1 104 ? 2.101 9.464 -7.392 1.00 78.88 104 LEU A O 1
ATOM 828 N N . TRP A 1 105 ? 2.231 9.469 -9.635 1.00 73.69 105 TRP A N 1
ATOM 829 C CA . TRP A 1 105 ? 0.833 9.094 -9.832 1.00 73.69 105 TRP A CA 1
ATOM 830 C C . TRP A 1 105 ? 0.525 7.686 -9.330 1.00 73.69 105 TRP A C 1
ATOM 832 O O . TRP A 1 105 ? -0.585 7.478 -8.848 1.00 73.69 105 TRP A O 1
ATOM 842 N N . VAL A 1 106 ? 1.489 6.751 -9.346 1.00 73.94 106 VAL A N 1
ATOM 843 C CA . VAL A 1 106 ? 1.312 5.460 -8.660 1.00 73.94 106 VAL A CA 1
ATOM 844 C C . VAL A 1 106 ? 1.055 5.720 -7.184 1.00 73.94 106 VAL A C 1
ATOM 846 O O . VAL A 1 106 ? 0.117 5.185 -6.632 1.00 73.94 106 VAL A O 1
ATOM 849 N N . ASN A 1 107 ? 1.800 6.603 -6.534 1.00 72.25 107 ASN A N 1
ATOM 850 C CA . ASN A 1 107 ? 1.641 6.825 -5.096 1.00 72.25 107 ASN A CA 1
ATOM 851 C C . ASN A 1 107 ? 0.379 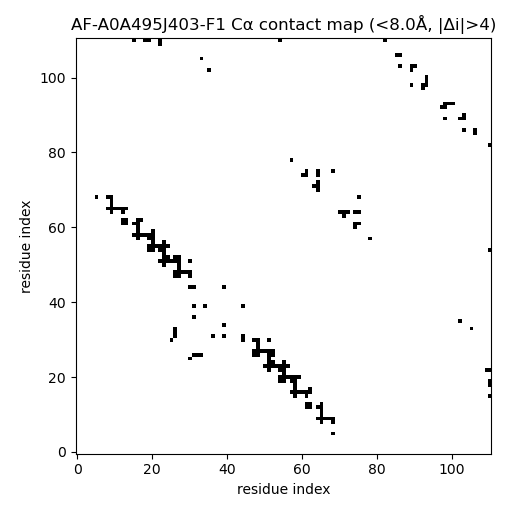7.616 -4.718 1.00 72.25 107 ASN A C 1
ATOM 853 O O . ASN A 1 107 ? -0.041 7.576 -3.565 1.00 72.25 107 ASN A O 1
ATOM 857 N N . VAL A 1 108 ? -0.216 8.341 -5.668 1.00 67.44 108 VAL A N 1
ATOM 858 C CA . VAL A 1 108 ? -1.496 9.042 -5.481 1.00 67.44 108 VAL A CA 1
ATOM 859 C C . VAL A 1 108 ? -2.681 8.104 -5.731 1.00 67.44 108 VAL A C 1
ATOM 861 O O . VAL A 1 108 ? -3.668 8.156 -4.999 1.00 67.44 108 VAL A O 1
ATOM 864 N N . PHE A 1 109 ? -2.593 7.251 -6.758 1.00 66.62 109 PHE A N 1
ATOM 865 C CA . PHE A 1 109 ? -3.664 6.336 -7.167 1.00 66.62 109 PHE A CA 1
ATOM 866 C C . PHE A 1 109 ? -3.530 4.915 -6.616 1.00 66.62 109 PHE A C 1
ATOM 868 O O . PHE A 1 109 ? -4.445 4.121 -6.788 1.00 66.62 109 PHE A O 1
ATOM 875 N N . ASN A 1 110 ? -2.446 4.561 -5.947 1.00 64.56 110 ASN A N 1
ATOM 876 C CA . ASN A 1 110 ? -2.267 3.257 -5.317 1.00 64.56 110 ASN A CA 1
ATOM 877 C C . ASN A 1 110 ? -2.382 3.422 -3.787 1.00 64.56 110 ASN A C 1
ATOM 879 O O . ASN A 1 110 ? -2.144 4.520 -3.273 1.00 64.56 110 ASN A O 1
ATOM 883 N N . PRO A 1 111 ? -2.825 2.391 -3.049 1.00 52.41 111 PRO A N 1
ATOM 884 C CA . PRO A 1 111 ? -2.883 2.435 -1.596 1.00 52.41 111 PRO A CA 1
ATOM 885 C C . PRO A 1 111 ? -1.507 2.531 -0.935 1.00 52.41 111 PRO A C 1
ATOM 887 O O . PRO A 1 111 ? -0.508 2.065 -1.526 1.00 52.41 111 PRO A O 1
#

Mean predicted aligned error: 5.98 Å

Sequence (111 aa):
MDILKLKWAKTILFIAAIYNVFWGLVISVRPQVILFGNAENVYMLILIRCIGMLVGVYGIAYYFASRDPQRYWPLILVGLIGKVLGPMGAIYYIVLGALQASFLWVNVFNP

Secondary structure (DSSP, 8-state):
-HHHHHHHHHHHHHHHHHHHHHHHHHHHH-GGGGTTTPPP-HHHHHHHHHHHHHHHHHHHHHHHHHH-TTTTHHHHHHHHHHHHHHHHHHHHHHHTTSS-GGGHHHHHH--

Nearest PDB structures (foldseek):
  3g6b-assembly1_B  TM=4.701E-01  e=9.682E+00  Thermotoga maritima

Foldseek 3Di:
DVVVVLLVLLVVLLVLLVQLLVQLVCCLVPVCVLCVPPDDDPVNSVVSNVVSVVSNVLSVLSNVCSVPVPVSVVSVVVVVVCLVVVVVVQVVCVVVVNHDPVSVVCSVSHD

Solvent-accessible surface area (backbone atoms only — not comparable to full-atom values): 5902 Å² total; per-residue (Å²): 124,62,69,62,54,50,52,51,51,27,51,53,27,39,52,48,10,54,52,18,34,52,50,8,49,48,25,45,78,42,43,65,77,79,46,80,84,54,92,83,48,74,69,55,46,52,51,43,22,52,50,14,48,51,40,23,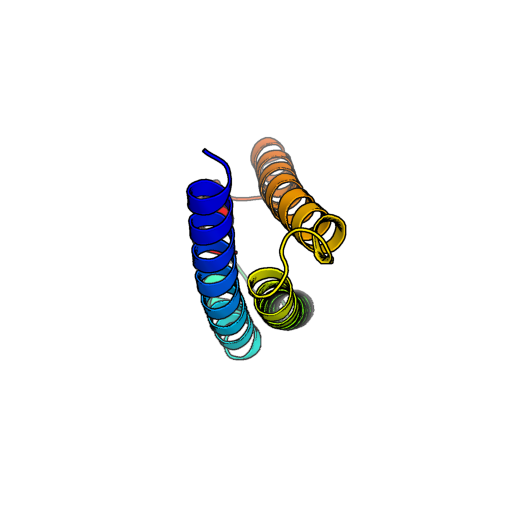52,49,8,56,52,26,44,57,26,24,76,41,51,82,83,33,43,68,61,54,48,53,53,50,50,51,62,51,50,53,51,53,54,52,50,54,35,34,78,70,68,78,40,64,74,72,56,54,52,49,65,70,76,43,124

pLDDT: mean 84.41, std 7.99, range [52.41, 93.25]